Protein AF-A0A323VER7-F1 (afdb_monomer_lite)

Structure (mmCIF, N/CA/C/O backbone):
data_AF-A0A323VER7-F1
#
_entry.id   AF-A0A323VER7-F1
#
loop_
_atom_site.group_PDB
_atom_site.id
_atom_site.type_symbol
_atom_site.label_atom_id
_atom_site.label_alt_id
_atom_site.label_comp_id
_atom_site.label_asym_id
_atom_site.label_entity_id
_atom_site.label_seq_id
_atom_site.pdbx_PDB_ins_code
_atom_site.Cartn_x
_atom_site.Cartn_y
_atom_site.Cartn_z
_atom_site.occupancy
_atom_site.B_iso_or_equiv
_atom_site.auth_seq_id
_atom_site.auth_comp_id
_atom_site.auth_asym_id
_atom_site.auth_atom_id
_atom_site.pdbx_PDB_model_num
ATOM 1 N N . MET A 1 1 ? 4.111 -46.780 -42.135 1.00 39.81 1 MET A N 1
ATOM 2 C CA . MET A 1 1 ? 4.778 -45.474 -42.318 1.00 39.81 1 MET A CA 1
ATOM 3 C C . MET A 1 1 ? 4.125 -44.506 -41.342 1.00 39.81 1 MET A C 1
ATOM 5 O O . MET A 1 1 ? 2.966 -44.173 -41.533 1.00 39.81 1 MET A O 1
ATOM 9 N N . ILE A 1 2 ? 4.785 -44.195 -40.223 1.00 41.41 2 ILE A N 1
ATOM 10 C CA . ILE A 1 2 ? 4.244 -43.299 -39.189 1.00 41.41 2 ILE A CA 1
ATOM 11 C C . ILE A 1 2 ? 4.721 -41.887 -39.532 1.00 41.41 2 ILE A C 1
ATOM 13 O O . ILE A 1 2 ? 5.922 -41.629 -39.502 1.00 41.41 2 ILE A O 1
ATOM 17 N N . HIS A 1 3 ? 3.800 -40.989 -39.881 1.00 41.69 3 HIS A N 1
ATOM 18 C CA . HIS A 1 3 ? 4.102 -39.564 -39.973 1.00 41.69 3 HIS A CA 1
ATOM 19 C C . HIS A 1 3 ? 4.060 -38.970 -38.565 1.00 41.69 3 HIS A C 1
ATOM 21 O O . HIS A 1 3 ? 2.990 -38.742 -38.006 1.00 41.69 3 HIS A O 1
ATOM 27 N N . VAL A 1 4 ? 5.238 -38.742 -37.984 1.00 56.50 4 VAL A N 1
ATOM 28 C CA . VAL A 1 4 ? 5.384 -37.888 -36.804 1.00 56.50 4 VAL A CA 1
ATOM 29 C C . VAL A 1 4 ? 5.255 -36.447 -37.288 1.00 56.50 4 VAL A C 1
ATOM 31 O O . VAL A 1 4 ? 6.132 -35.940 -37.987 1.00 56.50 4 VAL A O 1
ATOM 34 N N . LEU A 1 5 ? 4.134 -35.800 -36.971 1.00 56.41 5 LEU A N 1
ATOM 35 C CA . LEU A 1 5 ? 3.981 -34.362 -37.170 1.00 56.41 5 LEU A CA 1
ATOM 36 C C . LEU A 1 5 ? 4.915 -33.644 -36.183 1.00 56.41 5 LEU A C 1
ATOM 38 O O . LEU A 1 5 ? 4.897 -33.977 -34.996 1.00 56.41 5 LEU A O 1
ATOM 42 N N . PRO A 1 6 ? 5.739 -32.682 -36.625 1.00 57.66 6 PRO A N 1
ATOM 43 C CA . PRO A 1 6 ? 6.601 -31.945 -35.718 1.00 57.66 6 PRO A CA 1
ATOM 44 C C . PRO A 1 6 ? 5.738 -31.088 -34.788 1.00 57.66 6 PRO A C 1
ATOM 46 O O . PRO A 1 6 ? 5.072 -30.148 -35.226 1.00 57.66 6 PRO A O 1
ATOM 49 N N . THR A 1 7 ? 5.759 -31.401 -33.493 1.00 57.78 7 THR A N 1
ATOM 50 C CA . THR A 1 7 ? 5.187 -30.561 -32.439 1.00 57.78 7 THR A CA 1
ATOM 51 C C . THR A 1 7 ? 5.993 -29.267 -32.394 1.00 57.78 7 THR A C 1
ATOM 53 O O . THR A 1 7 ? 7.040 -29.186 -31.755 1.00 57.78 7 THR A O 1
ATOM 56 N N . THR A 1 8 ? 5.561 -28.249 -33.133 1.00 67.00 8 THR A N 1
ATOM 57 C CA . THR A 1 8 ? 6.197 -26.930 -33.094 1.00 67.00 8 THR A CA 1
ATOM 58 C C . THR A 1 8 ? 5.817 -26.272 -31.776 1.00 67.00 8 THR A C 1
ATOM 60 O O . THR A 1 8 ? 4.793 -25.603 -31.662 1.00 67.00 8 THR A O 1
ATOM 63 N N . SER A 1 9 ? 6.632 -26.513 -30.751 1.00 69.56 9 SER A N 1
ATOM 64 C CA . SER A 1 9 ? 6.523 -25.817 -29.475 1.00 69.56 9 SER A CA 1
ATOM 65 C C . SER A 1 9 ? 6.826 -24.337 -29.704 1.00 69.56 9 SER A C 1
ATOM 67 O O . SER A 1 9 ? 7.861 -23.988 -30.274 1.00 69.56 9 SER A O 1
ATOM 69 N N . ARG A 1 10 ? 5.896 -23.465 -29.315 1.00 78.00 10 ARG A N 1
ATOM 70 C CA . ARG A 1 10 ? 6.057 -22.010 -29.384 1.00 78.00 10 ARG A CA 1
ATOM 71 C C . ARG A 1 10 ? 6.134 -21.480 -27.962 1.00 78.00 10 ARG A C 1
ATOM 73 O O . ARG A 1 10 ? 5.300 -21.832 -27.135 1.00 78.00 10 ARG A O 1
ATOM 80 N N . ALA A 1 11 ? 7.115 -20.626 -27.703 1.00 77.00 11 ALA A N 1
ATOM 81 C CA . ALA A 1 11 ? 7.260 -19.927 -26.436 1.00 77.00 11 ALA A CA 1
ATOM 82 C C . ALA A 1 11 ? 7.061 -18.423 -26.652 1.00 77.00 11 ALA A C 1
ATOM 84 O O . ALA A 1 11 ? 7.491 -17.875 -27.667 1.00 77.00 11 ALA A O 1
ATOM 85 N N . LEU A 1 12 ? 6.417 -17.769 -25.686 1.00 80.56 12 LEU A N 1
ATOM 86 C CA . LEU A 1 12 ? 6.368 -16.317 -25.562 1.00 80.56 12 LEU A CA 1
ATOM 87 C C . LEU A 1 12 ? 7.366 -15.917 -24.474 1.00 80.56 12 LEU A C 1
ATOM 89 O O . LEU A 1 12 ? 7.262 -16.391 -23.345 1.00 80.56 12 LEU A O 1
ATOM 93 N N . VAL A 1 13 ? 8.311 -15.043 -24.811 1.00 78.31 13 VAL A N 1
ATOM 94 C CA . VAL A 1 13 ? 9.216 -14.424 -23.839 1.00 78.31 13 VAL A CA 1
ATOM 95 C C . VAL A 1 13 ? 8.816 -12.960 -23.725 1.00 78.31 13 VAL A C 1
ATOM 97 O O . VAL A 1 13 ? 8.968 -12.202 -24.680 1.00 78.31 13 VAL A O 1
ATOM 100 N N . ALA A 1 14 ? 8.271 -12.578 -22.573 1.00 78.12 14 ALA A N 1
ATOM 101 C CA . ALA A 1 14 ? 8.001 -11.187 -22.240 1.00 78.12 14 ALA A CA 1
ATOM 102 C C . ALA A 1 14 ? 9.166 -10.660 -21.397 1.00 78.12 14 ALA A C 1
ATOM 104 O O . ALA A 1 14 ? 9.411 -11.156 -20.299 1.00 78.12 14 ALA A O 1
ATOM 105 N N . ILE A 1 15 ? 9.893 -9.677 -21.923 1.00 79.44 15 ILE A N 1
ATOM 106 C CA . ILE A 1 15 ? 10.876 -8.916 -21.151 1.00 79.44 15 ILE A CA 1
ATOM 107 C C . ILE A 1 15 ? 10.136 -7.693 -20.627 1.00 79.44 15 ILE A C 1
ATOM 109 O O . ILE A 1 15 ? 9.701 -6.848 -21.407 1.00 79.44 15 ILE A O 1
ATOM 113 N N . ILE A 1 16 ? 9.951 -7.645 -19.314 1.00 73.44 16 ILE A N 1
ATOM 114 C CA . ILE A 1 16 ? 9.329 -6.523 -18.619 1.00 73.44 16 ILE A CA 1
ATOM 115 C C . ILE A 1 16 ? 10.472 -5.729 -18.004 1.00 73.44 16 ILE A C 1
ATOM 117 O O . ILE A 1 16 ? 11.277 -6.295 -17.267 1.00 73.44 16 ILE A O 1
ATOM 121 N N . ASP A 1 17 ? 10.571 -4.448 -18.344 1.00 77.75 17 ASP A N 1
ATOM 122 C CA . ASP A 1 17 ? 11.504 -3.545 -17.681 1.00 77.75 17 ASP A CA 1
ATOM 123 C C . ASP A 1 17 ? 10.947 -3.189 -16.290 1.00 77.75 17 ASP A C 1
ATOM 125 O O . ASP A 1 17 ? 9.922 -2.506 -16.222 1.00 77.75 17 ASP A O 1
ATOM 129 N N . PRO A 1 18 ? 11.589 -3.621 -15.188 1.00 57.66 18 PRO A N 1
ATOM 130 C CA . PRO A 1 18 ? 11.132 -3.296 -13.839 1.00 57.66 18 PRO A CA 1
ATOM 131 C C . PRO A 1 18 ? 11.267 -1.800 -13.515 1.00 57.66 18 PRO A C 1
ATOM 133 O O . PRO A 1 18 ? 10.599 -1.310 -12.612 1.00 57.66 18 PRO A O 1
ATOM 136 N N . ALA A 1 19 ? 12.107 -1.053 -14.242 1.00 65.75 19 ALA A N 1
ATOM 137 C CA . ALA A 1 19 ? 12.216 0.398 -14.082 1.00 65.75 19 ALA A CA 1
ATOM 138 C C . ALA A 1 19 ? 11.093 1.160 -14.809 1.00 65.75 19 ALA A C 1
ATOM 140 O O . ALA A 1 19 ? 10.817 2.311 -14.474 1.00 65.75 19 ALA A O 1
ATOM 141 N N . SER A 1 20 ? 10.433 0.511 -15.772 1.00 57.94 20 SER A N 1
ATOM 142 C CA . SER A 1 20 ? 9.286 1.041 -16.511 1.00 57.94 20 SER A CA 1
ATOM 143 C C . SER A 1 20 ? 7.980 0.400 -16.055 1.00 57.94 20 SER A C 1
ATOM 145 O O . SER A 1 20 ? 7.087 0.228 -16.880 1.00 57.94 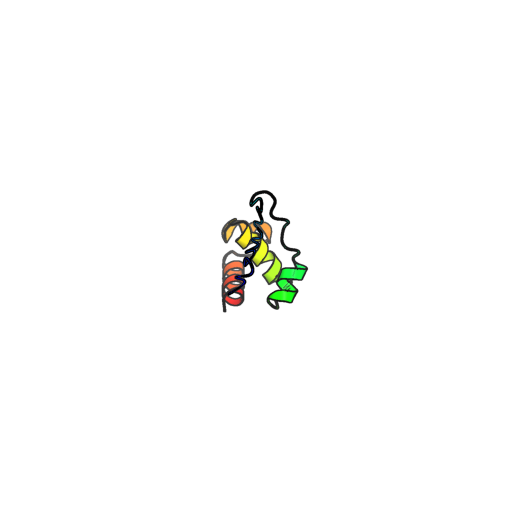20 SER A O 1
ATOM 147 N N . GLU A 1 21 ? 7.844 0.027 -14.776 1.00 56.34 21 GLU A N 1
ATOM 148 C CA . GLU A 1 21 ? 6.552 -0.401 -14.237 1.00 56.34 21 GLU A CA 1
ATOM 149 C C . GLU A 1 21 ? 5.561 0.766 -14.360 1.00 56.34 21 GLU A C 1
ATOM 151 O O . GLU A 1 21 ? 5.686 1.755 -13.629 1.00 56.34 21 GLU A O 1
ATOM 156 N N . PRO A 1 22 ? 4.582 0.708 -15.287 1.00 59.94 22 PRO A N 1
ATOM 157 C CA . PRO A 1 22 ? 3.526 1.695 -15.273 1.00 59.94 22 PRO A CA 1
ATOM 158 C C . PRO A 1 22 ? 2.793 1.485 -13.956 1.00 59.94 22 PRO A C 1
ATOM 160 O O . PRO A 1 22 ? 2.326 0.379 -13.675 1.00 59.94 22 PRO A O 1
ATOM 163 N N . GLU A 1 23 ? 2.747 2.532 -13.138 1.00 59.19 23 GLU A N 1
ATOM 164 C CA . GLU A 1 23 ? 2.086 2.481 -11.845 1.00 59.19 23 GLU A CA 1
ATOM 165 C C . GLU A 1 23 ? 0.698 1.858 -12.040 1.00 59.19 23 GLU A C 1
ATOM 167 O O . GLU A 1 23 ? -0.078 2.372 -12.860 1.00 59.19 23 GLU A O 1
ATOM 172 N N . PRO A 1 24 ? 0.405 0.703 -11.403 1.00 65.25 24 PRO A N 1
ATOM 173 C CA . PRO A 1 24 ? -0.840 0.009 -11.661 1.00 65.25 24 PRO A CA 1
ATOM 174 C C . PRO A 1 24 ? -1.958 1.003 -11.361 1.00 65.25 24 PRO A C 1
ATOM 176 O O . PRO A 1 24 ? -1.947 1.604 -10.283 1.00 65.25 24 PRO A O 1
ATOM 179 N N . PRO A 1 25 ? -2.897 1.237 -12.296 1.00 72.75 25 PRO A N 1
ATOM 180 C CA . PRO A 1 25 ? -3.920 2.242 -12.083 1.00 72.75 25 PRO A CA 1
AT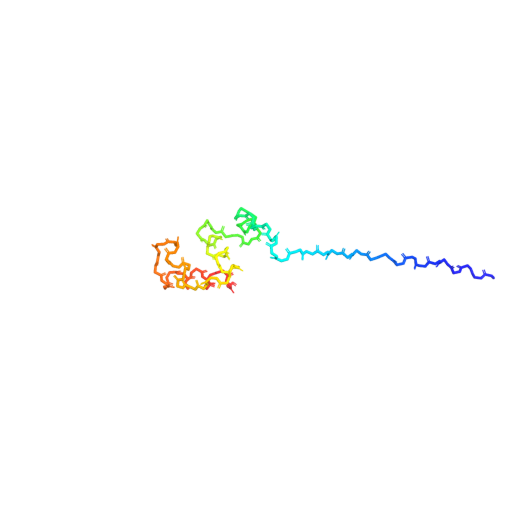OM 181 C C . PRO A 1 25 ? -4.595 1.958 -10.745 1.00 72.75 25 PRO A C 1
ATOM 183 O O . PRO A 1 25 ? -5.031 0.830 -10.517 1.00 72.75 25 PRO A O 1
ATOM 186 N N . THR A 1 26 ? -4.690 2.946 -9.854 1.00 77.81 26 THR A N 1
ATOM 187 C CA . THR A 1 26 ? -5.310 2.776 -8.527 1.00 77.81 26 THR A CA 1
ATOM 188 C C . THR A 1 26 ? -6.680 2.103 -8.641 1.00 77.81 26 THR A C 1
ATOM 190 O O . THR A 1 26 ? -7.047 1.249 -7.839 1.00 77.81 26 THR A O 1
ATOM 193 N N . GLU A 1 27 ? -7.405 2.424 -9.713 1.00 79.81 27 GLU A N 1
ATOM 194 C CA . GLU A 1 27 ? -8.696 1.838 -10.060 1.00 79.81 27 GLU A CA 1
ATOM 195 C C . GLU A 1 27 ? -8.645 0.330 -10.354 1.00 79.81 27 GLU A C 1
ATOM 197 O O . GLU A 1 27 ? -9.567 -0.407 -10.006 1.00 79.81 27 GLU A O 1
ATOM 202 N N . LEU A 1 28 ? -7.554 -0.155 -10.949 1.00 83.50 28 LEU A N 1
ATOM 203 C CA . LEU A 1 28 ? -7.333 -1.576 -11.195 1.00 83.50 28 LEU A CA 1
ATOM 204 C C . LEU A 1 28 ? -7.138 -2.334 -9.876 1.00 83.50 28 LEU A C 1
ATOM 206 O O . LEU A 1 28 ? -7.770 -3.370 -9.683 1.00 83.50 28 LEU A O 1
ATOM 210 N N . LEU A 1 29 ? -6.336 -1.800 -8.948 1.00 84.44 29 LEU A N 1
ATOM 211 C CA . LEU A 1 29 ? -6.128 -2.411 -7.628 1.00 84.44 29 LEU A CA 1
ATOM 212 C C . LEU A 1 29 ? -7.433 -2.483 -6.827 1.00 84.44 29 LEU A C 1
ATOM 214 O O . LEU A 1 29 ? -7.767 -3.528 -6.272 1.00 84.44 29 LEU A O 1
ATOM 218 N N . ARG A 1 30 ? -8.218 -1.401 -6.834 1.00 90.31 30 ARG A N 1
ATOM 219 C CA . ARG A 1 30 ? -9.543 -1.368 -6.196 1.00 90.31 30 ARG A CA 1
ATOM 220 C C . ARG A 1 30 ? -10.477 -2.429 -6.757 1.00 90.31 30 ARG A C 1
ATOM 222 O O . ARG A 1 30 ? -11.134 -3.134 -6.000 1.00 90.31 30 ARG A O 1
ATOM 229 N N . ARG A 1 31 ? -10.529 -2.563 -8.081 1.00 85.56 31 ARG A N 1
ATOM 230 C CA . ARG A 1 31 ? -11.450 -3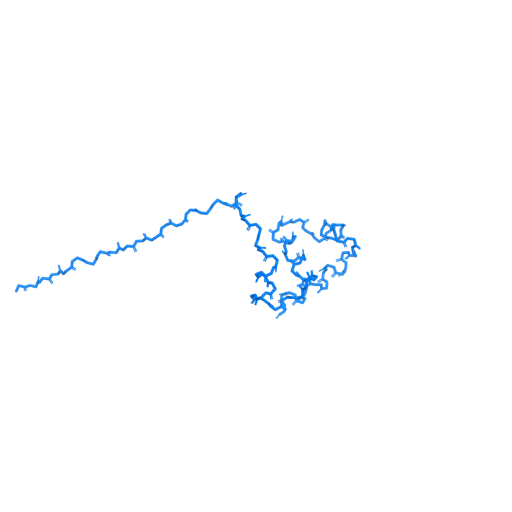.488 -8.745 1.00 85.56 31 ARG A CA 1
ATOM 231 C C . ARG A 1 31 ? -11.034 -4.954 -8.612 1.00 85.56 31 ARG A C 1
ATOM 233 O O . ARG A 1 31 ? -11.912 -5.802 -8.510 1.00 85.56 31 ARG A O 1
ATOM 240 N N . LEU A 1 32 ? -9.734 -5.253 -8.635 1.00 85.94 32 LEU A N 1
ATOM 241 C CA . LEU A 1 32 ? -9.229 -6.627 -8.525 1.00 85.94 32 LEU A CA 1
ATOM 242 C C . LEU A 1 32 ? -9.289 -7.168 -7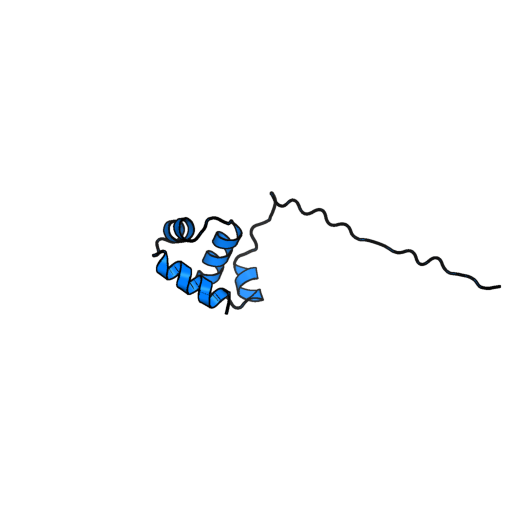.094 1.00 85.94 32 LEU A C 1
ATOM 244 O O . LEU A 1 32 ? -9.574 -8.348 -6.915 1.00 85.94 32 LEU A O 1
ATOM 248 N N . TYR A 1 33 ? -9.040 -6.313 -6.099 1.00 84.19 33 TYR A N 1
ATOM 249 C CA . TYR A 1 33 ? -8.888 -6.727 -4.700 1.00 84.19 33 TYR A CA 1
ATOM 250 C C . TYR A 1 33 ? -9.979 -6.176 -3.770 1.00 84.19 33 TYR A C 1
ATOM 252 O O . TYR A 1 33 ? -9.915 -6.376 -2.565 1.00 84.19 33 TYR A O 1
ATOM 260 N N . GLY A 1 34 ? -10.984 -5.473 -4.300 1.00 88.31 34 GLY A N 1
ATOM 261 C CA . GLY A 1 34 ? -12.075 -4.909 -3.498 1.00 88.31 34 GLY A CA 1
ATOM 262 C C . GLY A 1 34 ? -11.655 -3.746 -2.593 1.00 88.31 34 GLY A C 1
ATOM 263 O O . GLY A 1 34 ? -12.358 -3.446 -1.632 1.00 88.31 34 GLY A O 1
ATOM 264 N N . LEU A 1 35 ? -10.527 -3.090 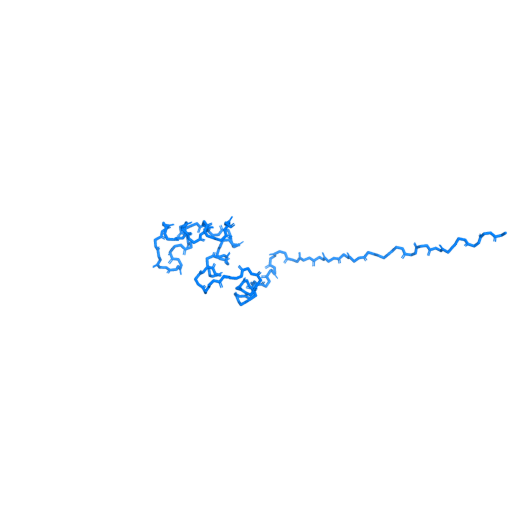-2.888 1.00 90.50 35 LEU A N 1
ATOM 265 C CA . LEU A 1 35 ? -9.970 -2.043 -2.032 1.00 90.50 35 LEU A CA 1
ATOM 266 C C . LEU A 1 35 ? -10.814 -0.764 -2.061 1.00 90.50 35 LEU A C 1
ATOM 268 O O . LEU A 1 35 ? -11.289 -0.295 -3.106 1.00 90.50 35 LEU A O 1
ATOM 272 N N . THR A 1 36 ? -10.899 -0.116 -0.907 1.00 91.12 36 THR A N 1
ATOM 273 C CA . THR A 1 36 ? -11.298 1.288 -0.798 1.00 91.12 36 THR A CA 1
ATOM 274 C C . THR A 1 36 ? -10.247 2.207 -1.436 1.00 91.12 36 THR A C 1
ATOM 276 O O . THR A 1 36 ? -9.118 1.812 -1.733 1.00 91.12 36 THR A O 1
ATOM 279 N N . ASN A 1 37 ? -10.603 3.480 -1.638 1.00 86.88 37 ASN A N 1
ATOM 280 C CA . ASN A 1 37 ? -9.666 4.467 -2.185 1.00 86.88 37 ASN A CA 1
ATOM 281 C C . ASN A 1 37 ? -8.418 4.640 -1.291 1.00 86.88 37 ASN A C 1
ATOM 283 O O . ASN A 1 37 ? -7.301 4.737 -1.789 1.00 86.88 37 ASN A O 1
ATOM 287 N N . ALA A 1 38 ? -8.600 4.623 0.033 1.00 87.31 38 ALA A N 1
ATOM 288 C CA . ALA A 1 38 ? -7.499 4.744 0.986 1.00 87.31 38 ALA A CA 1
ATOM 289 C C . ALA A 1 38 ? -6.556 3.529 0.935 1.00 87.31 38 ALA A C 1
ATOM 291 O O . ALA A 1 38 ? -5.339 3.693 0.900 1.00 87.31 38 ALA A O 1
ATOM 292 N N . GLU A 1 39 ? -7.105 2.316 0.869 1.00 86.50 39 GLU A N 1
ATOM 293 C CA . GLU A 1 39 ? -6.317 1.078 0.814 1.00 86.50 39 GLU A CA 1
ATOM 294 C C . GLU A 1 39 ? -5.498 0.968 -0.474 1.00 86.50 39 GLU A C 1
ATOM 296 O O . GLU A 1 39 ? -4.329 0.590 -0.426 1.00 86.50 39 GLU A O 1
ATOM 301 N N . ALA A 1 40 ? -6.054 1.373 -1.617 1.00 90.38 40 ALA A N 1
ATOM 302 C CA . ALA A 1 40 ? -5.322 1.354 -2.880 1.00 90.38 40 ALA A CA 1
ATOM 303 C C . ALA A 1 40 ? -4.138 2.342 -2.896 1.00 90.38 40 ALA A C 1
ATOM 305 O O . ALA A 1 40 ? -3.076 2.027 -3.433 1.00 90.38 40 ALA A O 1
ATOM 306 N N . LEU A 1 41 ? -4.280 3.509 -2.256 1.00 86.19 41 LEU A N 1
ATOM 307 C CA . LEU A 1 41 ? -3.187 4.479 -2.102 1.00 86.19 41 LEU A CA 1
ATOM 308 C C . LEU A 1 41 ? -2.071 3.984 -1.172 1.00 86.19 41 LEU A C 1
ATOM 310 O O . LEU A 1 41 ? -0.905 4.326 -1.386 1.00 86.19 41 LEU A O 1
ATOM 314 N N . VAL A 1 42 ? -2.420 3.200 -0.148 1.00 83.62 42 VAL A N 1
ATOM 315 C CA . VAL A 1 42 ? -1.452 2.534 0.735 1.00 83.62 42 VAL A CA 1
ATOM 316 C C . VAL A 1 42 ? -0.735 1.412 -0.020 1.00 83.62 42 VAL A C 1
ATOM 318 O O . VAL A 1 42 ? 0.493 1.353 0.017 1.00 83.62 42 VAL A O 1
ATOM 321 N N . ALA A 1 43 ? -1.467 0.569 -0.755 1.00 84.56 43 ALA A N 1
ATOM 322 C CA . ALA A 1 43 ? -0.902 -0.536 -1.530 1.00 84.56 43 ALA A CA 1
ATOM 323 C C . ALA A 1 43 ? 0.125 -0.059 -2.574 1.00 84.56 43 ALA A C 1
ATOM 325 O O . ALA A 1 43 ? 1.199 -0.645 -2.682 1.00 84.56 43 ALA A O 1
ATOM 326 N N . LEU A 1 44 ? -0.152 1.047 -3.277 1.00 83.44 44 LEU A N 1
ATOM 327 C CA . LEU A 1 44 ? 0.779 1.646 -4.245 1.00 83.44 44 LEU A CA 1
ATOM 328 C C . LEU A 1 44 ? 2.114 2.074 -3.625 1.00 83.44 44 LEU A C 1
ATOM 330 O O . LEU A 1 44 ? 3.174 1.814 -4.186 1.00 83.44 44 LEU A O 1
ATOM 334 N N . ARG A 1 45 ? 2.083 2.699 -2.446 1.00 75.25 45 ARG A N 1
ATOM 335 C CA . ARG A 1 45 ? 3.307 3.131 -1.749 1.00 75.25 45 ARG A CA 1
ATOM 336 C C . ARG A 1 45 ? 4.104 1.958 -1.186 1.00 75.25 45 ARG A C 1
ATOM 338 O O . ARG A 1 45 ? 5.332 1.989 -1.149 1.00 75.25 45 ARG A O 1
ATOM 345 N N . VAL A 1 46 ? 3.412 0.891 -0.794 1.00 76.06 46 VAL A N 1
ATOM 346 C CA . VAL A 1 46 ? 4.050 -0.354 -0.347 1.00 76.06 46 VAL A CA 1
ATOM 347 C C . VAL A 1 46 ? 4.708 -1.092 -1.508 1.00 76.06 46 VAL A C 1
ATOM 349 O O . VAL A 1 46 ? 5.826 -1.569 -1.336 1.00 76.06 46 VAL A O 1
ATOM 352 N N . LEU A 1 47 ? 4.075 -1.123 -2.687 1.00 72.12 47 LEU A N 1
ATOM 353 C CA . LEU A 1 47 ? 4.676 -1.660 -3.917 1.00 72.12 47 LEU A CA 1
ATOM 354 C C . LEU A 1 47 ? 5.987 -0.945 -4.275 1.00 72.12 47 LEU A C 1
ATOM 356 O O . LEU A 1 47 ? 6.929 -1.581 -4.731 1.00 72.12 47 LEU A O 1
ATOM 360 N N . ARG A 1 48 ? 6.084 0.356 -3.983 1.00 70.31 48 ARG A N 1
ATOM 361 C CA . ARG A 1 48 ? 7.299 1.164 -4.171 1.00 70.31 48 ARG A CA 1
ATOM 362 C C . ARG A 1 48 ? 8.379 0.927 -3.099 1.00 70.31 48 ARG A C 1
ATOM 364 O O . ARG A 1 48 ? 9.404 1.602 -3.112 1.00 70.31 48 ARG A O 1
ATOM 371 N N . CYS A 1 49 ? 8.171 -0.006 -2.162 1.00 65.56 49 CYS A N 1
ATOM 372 C CA . CYS A 1 49 ? 9.078 -0.306 -1.045 1.00 65.56 49 CYS A CA 1
ATOM 373 C C . CYS A 1 49 ? 9.428 0.911 -0.160 1.00 65.56 49 CYS A C 1
ATOM 375 O O . CYS A 1 49 ? 10.428 0.887 0.556 1.00 65.56 49 CYS A O 1
ATOM 377 N N . GLU A 1 50 ? 8.595 1.960 -0.153 1.00 71.75 50 GLU A N 1
ATOM 378 C CA . GLU A 1 50 ? 8.847 3.210 0.588 1.00 71.75 50 GLU A CA 1
ATOM 379 C C . GLU A 1 50 ? 8.742 3.016 2.116 1.00 71.75 50 GLU A C 1
ATOM 381 O O . GLU A 1 50 ? 9.293 3.778 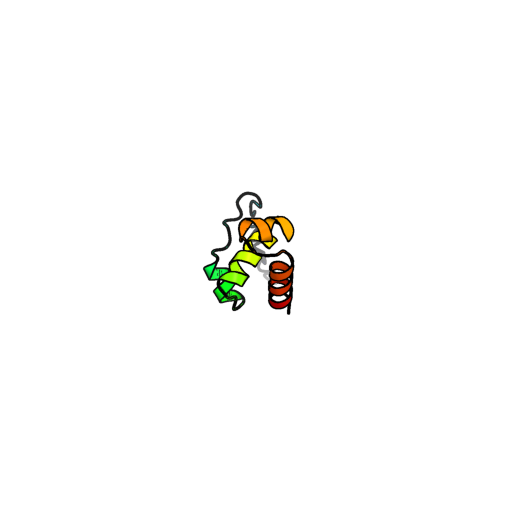2.911 1.00 71.75 50 GLU A O 1
ATOM 386 N N . GLY A 1 51 ? 8.066 1.948 2.548 1.00 80.50 51 GLY A N 1
ATOM 387 C CA . GLY A 1 51 ? 7.913 1.585 3.952 1.00 80.50 51 GLY A CA 1
ATOM 388 C C . GLY A 1 51 ? 6.853 2.410 4.691 1.00 80.50 51 GLY A C 1
ATOM 389 O O . GLY A 1 51 ? 6.324 3.415 4.213 1.00 80.50 51 GLY A O 1
ATOM 390 N N . VAL A 1 52 ? 6.512 1.955 5.900 1.00 86.44 52 VAL A N 1
ATOM 391 C CA . VAL A 1 52 ? 5.386 2.485 6.694 1.00 86.44 52 VAL A CA 1
ATOM 392 C C . VAL A 1 52 ? 5.559 3.965 7.048 1.00 86.44 52 VAL A C 1
ATOM 394 O O . VAL A 1 52 ? 4.584 4.711 7.033 1.00 86.44 52 VAL A O 1
ATOM 397 N N . ALA A 1 53 ? 6.781 4.392 7.376 1.00 84.56 53 ALA A N 1
ATOM 398 C CA . ALA A 1 53 ? 7.056 5.764 7.799 1.00 84.56 53 ALA A CA 1
ATOM 399 C C . ALA A 1 53 ? 6.894 6.767 6.645 1.00 84.56 53 ALA A C 1
ATOM 401 O O . ALA A 1 53 ? 6.148 7.731 6.792 1.00 84.56 53 ALA A O 1
ATOM 402 N N . ALA A 1 54 ? 7.506 6.494 5.488 1.00 82.25 54 ALA A N 1
ATOM 403 C CA . ALA A 1 54 ? 7.371 7.348 4.307 1.00 82.25 54 ALA A CA 1
ATOM 404 C C . ALA A 1 54 ? 5.925 7.367 3.787 1.00 82.25 54 ALA A C 1
ATOM 406 O O . ALA A 1 54 ? 5.403 8.411 3.406 1.00 82.25 54 ALA A O 1
ATOM 407 N N . THR A 1 55 ? 5.230 6.225 3.860 1.00 86.62 55 THR A N 1
ATOM 408 C CA . THR A 1 55 ? 3.805 6.140 3.507 1.00 86.62 55 THR A CA 1
ATOM 409 C C . THR A 1 55 ? 2.940 7.018 4.413 1.00 86.62 55 THR A C 1
ATOM 411 O O . THR A 1 55 ? 2.040 7.703 3.930 1.00 86.62 55 THR A O 1
ATOM 414 N N . ALA A 1 56 ? 3.209 7.016 5.721 1.00 91.50 56 ALA A N 1
ATOM 415 C CA . ALA A 1 56 ? 2.487 7.825 6.698 1.00 91.50 56 ALA A CA 1
ATOM 416 C C . ALA A 1 56 ? 2.687 9.329 6.454 1.00 91.50 56 ALA A C 1
ATOM 418 O O . ALA A 1 56 ? 1.715 10.083 6.438 1.00 91.50 56 ALA A O 1
ATOM 419 N N . GLU A 1 57 ? 3.929 9.740 6.190 1.00 88.88 57 GLU A N 1
ATOM 420 C CA . GLU A 1 57 ? 4.282 11.116 5.835 1.00 88.88 57 GLU A CA 1
ATOM 421 C C . GLU A 1 57 ? 3.574 11.563 4.548 1.00 88.88 57 GLU A C 1
ATOM 423 O O . GLU A 1 57 ? 2.851 12.560 4.543 1.00 88.88 57 GLU A O 1
ATOM 428 N N . ALA A 1 58 ? 3.682 10.771 3.480 1.00 85.75 58 ALA A N 1
ATOM 429 C CA . ALA A 1 58 ? 3.096 11.085 2.181 1.00 85.75 58 ALA A CA 1
ATOM 430 C C . ALA A 1 58 ? 1.556 11.128 2.184 1.00 85.75 58 ALA A C 1
ATOM 432 O O . ALA A 1 58 ? 0.960 11.728 1.289 1.00 85.75 58 ALA A O 1
ATOM 433 N N . LEU A 1 59 ? 0.911 10.469 3.150 1.00 86.50 59 LEU A N 1
ATOM 434 C CA . LEU A 1 59 ? -0.544 10.450 3.316 1.00 86.50 59 LEU A CA 1
ATOM 435 C C . LEU A 1 59 ? -1.035 11.362 4.447 1.00 86.50 59 LEU A C 1
ATOM 437 O O . LEU A 1 59 ? -2.243 11.465 4.645 1.00 86.50 59 LEU A O 1
ATOM 441 N N . SER A 1 60 ? -0.133 12.030 5.175 1.00 92.25 60 SER A N 1
ATOM 442 C CA . SER A 1 60 ? -0.471 12.846 6.352 1.00 92.25 60 SER A CA 1
ATOM 443 C C . SER A 1 60 ? -1.295 12.082 7.402 1.00 92.25 60 SER A C 1
ATOM 445 O O . SER A 1 60 ? -2.244 12.610 7.982 1.00 92.25 60 SER A O 1
ATOM 447 N N . VAL A 1 61 ? -0.931 10.822 7.655 1.00 93.94 61 VAL A N 1
ATOM 448 C CA . VAL A 1 61 ? -1.562 9.955 8.666 1.00 93.94 61 VAL A CA 1
ATOM 449 C C . VAL A 1 61 ? -0.523 9.408 9.641 1.00 93.94 61 VAL A C 1
ATOM 451 O O . VAL A 1 61 ? 0.680 9.550 9.443 1.00 93.94 61 VAL A O 1
ATOM 454 N N . SER A 1 62 ? -0.972 8.749 10.712 1.00 95.62 62 SER A N 1
ATOM 455 C CA . SER A 1 62 ? -0.047 8.089 11.637 1.00 95.62 62 SER A CA 1
ATOM 456 C C . SER A 1 62 ? 0.517 6.779 11.050 1.00 95.62 62 SER A C 1
ATOM 458 O O . SER A 1 62 ? -0.201 6.063 10.343 1.00 95.62 62 SER A O 1
ATOM 460 N N . PRO A 1 63 ? 1.753 6.375 11.409 1.00 92.44 63 PRO A N 1
ATOM 461 C CA . PRO A 1 63 ? 2.294 5.055 11.062 1.00 92.44 63 PRO A CA 1
ATOM 462 C C . PRO A 1 63 ? 1.412 3.896 11.541 1.00 92.44 63 PRO A C 1
ATOM 464 O O . PRO A 1 63 ? 1.388 2.828 10.932 1.00 92.44 63 PRO A O 1
ATOM 467 N N . THR A 1 64 ? 0.685 4.094 12.640 1.00 95.81 64 THR A N 1
ATOM 468 C CA . THR A 1 64 ? -0.258 3.121 13.199 1.00 95.81 64 THR A CA 1
ATOM 469 C C . THR A 1 64 ? -1.450 2.917 12.266 1.00 95.81 64 THR A C 1
ATOM 471 O O . THR A 1 64 ? -1.816 1.779 11.992 1.00 95.81 64 THR A O 1
ATOM 474 N N . THR A 1 65 ? -1.992 4.000 11.701 1.00 94.06 65 THR A N 1
ATOM 475 C CA . THR A 1 65 ? -3.071 3.965 10.700 1.00 94.06 65 THR A CA 1
ATOM 476 C C . THR A 1 65 ? -2.641 3.198 9.449 1.00 94.06 65 THR A C 1
ATOM 478 O O . THR A 1 65 ? -3.387 2.349 8.967 1.00 94.06 65 THR A O 1
ATOM 481 N N . VAL A 1 66 ? -1.410 3.414 8.968 1.00 93.12 66 VAL A N 1
ATOM 482 C CA . VAL A 1 66 ? -0.852 2.661 7.828 1.00 93.12 66 VAL A CA 1
ATOM 483 C C . VAL A 1 66 ? -0.766 1.162 8.137 1.00 93.12 66 VAL A C 1
ATOM 485 O O . VAL A 1 66 ? -1.171 0.351 7.311 1.00 93.12 66 VAL A O 1
ATOM 488 N N . ARG A 1 67 ? -0.303 0.768 9.334 1.00 91.56 67 ARG A N 1
ATOM 489 C CA . ARG A 1 67 ? -0.262 -0.654 9.738 1.00 91.56 67 ARG A CA 1
ATOM 490 C C . ARG A 1 67 ? -1.652 -1.284 9.814 1.00 91.56 67 ARG A C 1
ATOM 492 O O . ARG A 1 67 ? -1.791 -2.439 9.426 1.00 91.56 67 ARG A O 1
ATOM 499 N N . THR A 1 68 ? -2.660 -0.546 10.279 1.00 95.38 68 THR A N 1
ATOM 500 C CA . THR A 1 68 ? -4.055 -1.016 10.280 1.00 95.38 68 THR A CA 1
ATOM 501 C C . THR A 1 68 ? -4.543 -1.295 8.861 1.00 95.38 68 THR A C 1
ATOM 503 O O . THR A 1 68 ? -5.076 -2.370 8.610 1.00 95.38 68 THR A O 1
ATOM 506 N N . HIS A 1 69 ? -4.297 -0.381 7.917 1.00 87.31 69 HIS A N 1
ATOM 507 C CA . HIS A 1 69 ? -4.644 -0.609 6.511 1.00 87.31 69 HIS A CA 1
ATOM 508 C C . HIS A 1 69 ? -3.904 -1.812 5.918 1.00 87.31 69 HIS A C 1
ATOM 510 O O . HIS A 1 69 ? -4.525 -2.628 5.250 1.00 87.31 69 HIS A O 1
ATOM 516 N N . LEU A 1 70 ? -2.607 -1.970 6.202 1.00 89.50 70 LEU A N 1
ATOM 517 C CA . LEU A 1 70 ? -1.846 -3.133 5.734 1.00 89.50 70 LEU A CA 1
ATOM 518 C C . LEU A 1 70 ? -2.409 -4.445 6.259 1.00 89.50 70 LEU A C 1
ATOM 520 O O . LEU A 1 70 ? -2.502 -5.406 5.507 1.00 89.50 70 LEU A O 1
ATOM 524 N N . ARG A 1 71 ? -2.801 -4.484 7.533 1.00 88.75 71 ARG A N 1
ATOM 525 C CA . ARG A 1 71 ? -3.409 -5.676 8.114 1.00 88.75 71 ARG A CA 1
ATOM 526 C C . ARG A 1 71 ? -4.677 -6.079 7.361 1.00 88.75 71 ARG A C 1
ATOM 528 O O . ARG A 1 71 ? -4.779 -7.237 6.998 1.00 88.75 71 ARG A O 1
ATOM 535 N N . HIS A 1 72 ? -5.578 -5.138 7.080 1.00 85.62 72 HIS A N 1
ATOM 536 C CA . HIS A 1 72 ? -6.796 -5.437 6.320 1.00 85.62 72 HIS A CA 1
ATOM 537 C C . HIS A 1 72 ? -6.515 -5.841 4.863 1.00 85.62 72 HIS A C 1
ATOM 539 O O . HIS A 1 72 ? -7.259 -6.634 4.309 1.00 85.62 72 HIS A O 1
ATOM 545 N N . ILE A 1 73 ? -5.456 -5.312 4.236 1.00 84.44 73 ILE A N 1
ATOM 546 C CA . ILE A 1 73 ? -5.076 -5.666 2.855 1.00 84.44 73 ILE A CA 1
ATOM 547 C C . ILE A 1 73 ? -4.575 -7.120 2.747 1.00 84.44 73 ILE A C 1
ATOM 549 O O . ILE A 1 73 ? -4.724 -7.731 1.691 1.00 84.44 73 ILE A O 1
ATOM 553 N N . PHE A 1 74 ? -3.949 -7.658 3.799 1.00 78.12 74 PHE A N 1
ATOM 554 C CA . PHE A 1 74 ? -3.355 -9.004 3.810 1.00 78.12 74 PHE A CA 1
ATOM 555 C C . PHE A 1 74 ? -4.191 -10.062 4.556 1.00 78.12 74 PHE A C 1
ATOM 557 O O . PHE A 1 74 ? -3.710 -11.184 4.733 1.00 78.12 74 PHE A O 1
ATOM 564 N N . GLU A 1 75 ? -5.398 -9.715 5.008 1.00 74.19 75 GLU A N 1
ATOM 565 C CA . GLU A 1 75 ? -6.408 -10.648 5.540 1.00 74.19 75 GLU A CA 1
ATOM 566 C C . GLU A 1 75 ? -7.303 -11.184 4.409 1.00 74.19 75 GLU A C 1
ATOM 568 O O . GLU A 1 75 ? -7.622 -12.395 4.454 1.00 74.19 75 GLU A O 1
#

Organism: NCBI:txid429133

InterPro domains:
  IPR016032 Signal transduction response regulator, C-terminal effector [SSF46894] (21-74)
  IPR036388 Winged helix-like DNA-binding domain superfamily [G3DSA:1.10.10.10] (8-75)

Secondary structure (DSSP, 8-state):
-----------------GGG-PPPPHHHHHHHH---HHHHHHHHHHHTT-HHHHHHHHHTS-HHHHHHHHHHHT-

pLDDT: mean 78.29, std 13.38, range [39.81, 95.81]

Foldseek 3Di:
DDDDDPPPDDDDDDDDDPVPPPQDPLVVCCVVQVDDSVLSLLVSCVVVVVDLVSSCVVVVHDSVVSVVSVVVSVD

Sequence (75 aa):
MIHVLPTTSRALVAIIDPASEPEPPTELLRRLYGLTNAEALVALRVLRCEGVAATAEALSVSPTTVRTHLRHIFE

Radius of gyration: 20.71 Å; chains: 1; bounding box: 24×58×56 Å